Protein AF-A0A2N3E2K9-F1 (afdb_monomer_lite)

Sequence (126 aa):
GLDPMDML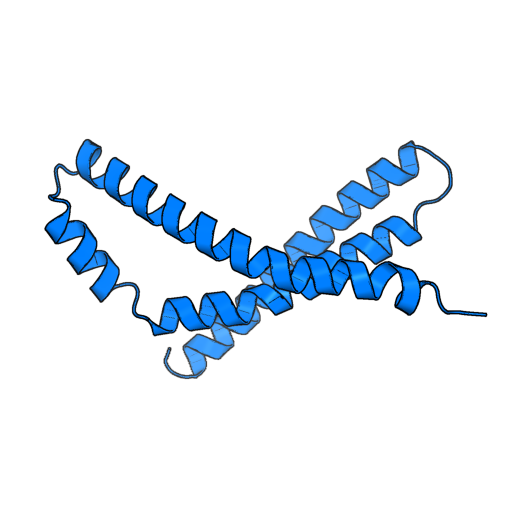VLPRVLALVVTLPLLTFIADIMGLIGGAFVVQVMLNMSPGVYIARVQEAAGLWTFGVGLVKAPFMAAMIGLVGCRAGLAVTGSAESVGAMTTRSVVRSIFLVIILDALFAIFFTSMGI

Foldseek 3Di:
DDDCCVVPLVVQLVVLLVVQLVVVVVVVVVVLVVVLVCCCVPVVDDSVVSVVVCCVVDPPVNVVLVSVLRSVLSNLLSVLQVVLVVPADPDPVSNVVSNVVSVVVSVVVSVVSVVVSVVVVVVVVD

Structure (mmCIF, N/CA/C/O backbone):
data_AF-A0A2N3E2K9-F1
#
_entry.id   AF-A0A2N3E2K9-F1
#
loop_
_atom_site.group_PDB
_atom_site.id
_atom_site.type_symbol
_atom_site.label_atom_id
_atom_site.label_alt_id
_atom_site.label_comp_id
_atom_site.label_asym_id
_atom_site.label_entity_id
_atom_site.label_seq_id
_atom_site.pdbx_PDB_ins_code
_atom_site.Cartn_x
_atom_site.Cartn_y
_atom_site.Cartn_z
_atom_site.occupancy
_atom_site.B_iso_or_equiv
_atom_site.auth_seq_id
_atom_site.auth_comp_id
_atom_site.auth_asym_id
_atom_site.auth_atom_id
_atom_site.pdbx_PDB_model_num
ATOM 1 N N . GLY A 1 1 ? -33.182 4.683 13.671 1.00 56.97 1 GLY A N 1
ATOM 2 C CA . GLY A 1 1 ? -31.835 5.125 14.073 1.00 56.97 1 GLY A CA 1
ATOM 3 C C . GLY A 1 1 ? -30.907 4.786 12.937 1.00 56.97 1 GLY A C 1
ATOM 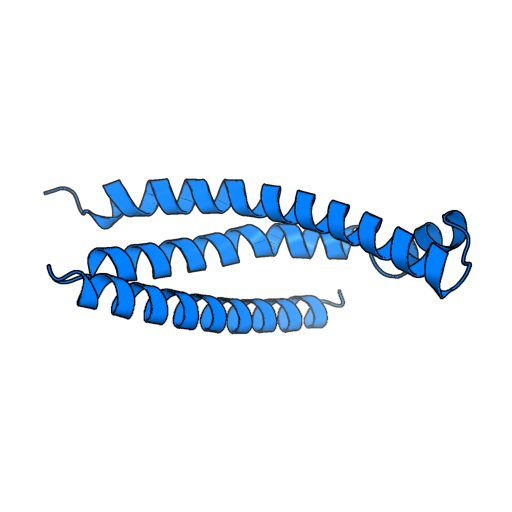4 O O . GLY A 1 1 ? -31.058 3.704 12.393 1.00 56.97 1 GLY A O 1
ATOM 5 N N . LEU A 1 2 ? -30.064 5.720 12.510 1.00 58.41 2 LEU A N 1
ATOM 6 C CA . LEU A 1 2 ? -29.121 5.484 11.415 1.00 58.41 2 LEU A CA 1
ATOM 7 C C . LEU A 1 2 ? -27.981 4.595 11.914 1.00 58.41 2 LEU A C 1
ATOM 9 O O . LEU A 1 2 ? -27.446 4.849 12.994 1.00 58.41 2 LEU A O 1
ATOM 13 N N . ASP A 1 3 ? -27.637 3.564 11.145 1.00 75.19 3 ASP A N 1
ATOM 14 C CA . ASP A 1 3 ? -26.563 2.647 11.505 1.00 75.19 3 ASP A CA 1
ATOM 15 C C . ASP A 1 3 ? -25.206 3.377 11.447 1.00 75.19 3 ASP A C 1
ATOM 17 O O . ASP A 1 3 ? -24.850 3.945 10.407 1.00 75.19 3 ASP A O 1
ATOM 21 N N . PRO A 1 4 ? -24.403 3.366 12.531 1.00 68.69 4 PRO A N 1
ATOM 22 C CA . PRO A 1 4 ? -23.082 4.000 12.556 1.00 68.69 4 PRO A CA 1
ATOM 23 C C . PRO A 1 4 ? -22.135 3.453 11.478 1.00 68.69 4 PRO A C 1
ATOM 25 O O . PRO A 1 4 ? -21.188 4.130 11.080 1.00 68.69 4 PRO A O 1
ATOM 28 N N . MET A 1 5 ? -22.389 2.229 11.001 1.00 73.38 5 MET A N 1
ATOM 29 C CA . MET A 1 5 ? -21.627 1.595 9.929 1.00 73.38 5 MET A CA 1
ATOM 30 C C . MET A 1 5 ? -21.727 2.393 8.620 1.00 73.38 5 MET A C 1
ATOM 32 O O . MET A 1 5 ? -20.704 2.726 8.020 1.00 73.38 5 MET A O 1
ATOM 36 N N . ASP A 1 6 ? -22.932 2.796 8.224 1.00 68.25 6 ASP A N 1
ATOM 37 C CA . ASP A 1 6 ? -23.146 3.463 6.937 1.00 68.25 6 ASP A CA 1
ATOM 38 C C . ASP A 1 6 ? -22.760 4.945 6.978 1.00 68.25 6 ASP A C 1
ATOM 40 O O . ASP A 1 6 ? -22.266 5.486 5.990 1.00 68.25 6 ASP A O 1
ATOM 44 N N . MET A 1 7 ? -22.919 5.611 8.127 1.00 76.00 7 MET A N 1
ATOM 45 C CA . MET A 1 7 ? -22.59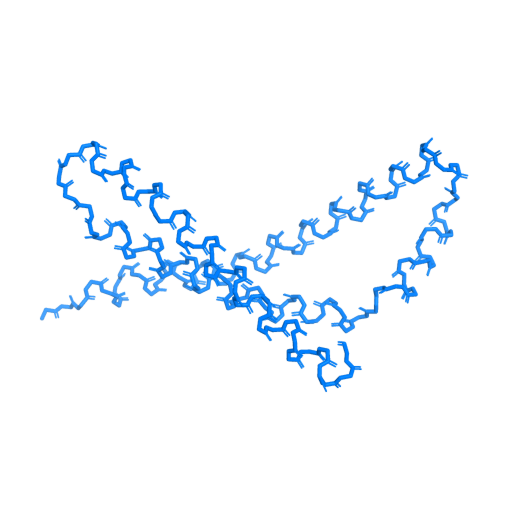6 7.039 8.245 1.00 76.00 7 MET A CA 1
ATOM 46 C C . MET A 1 7 ? -21.130 7.341 8.566 1.00 76.00 7 MET A C 1
ATOM 48 O O . MET A 1 7 ? -20.634 8.387 8.151 1.00 76.00 7 MET A O 1
ATOM 52 N N . LEU A 1 8 ? -20.426 6.477 9.307 1.00 78.62 8 LEU A N 1
ATOM 53 C CA . LEU A 1 8 ? -19.029 6.730 9.692 1.00 78.62 8 LEU A CA 1
ATOM 54 C C . LEU A 1 8 ? -18.027 5.877 8.916 1.00 78.62 8 LEU A C 1
ATOM 56 O O . LEU A 1 8 ? -16.963 6.381 8.554 1.00 78.62 8 LEU A O 1
ATOM 60 N N . VAL A 1 9 ? -18.321 4.593 8.694 1.00 84.00 9 VAL A N 1
ATOM 61 C CA . VAL A 1 9 ? -17.339 3.649 8.136 1.00 84.00 9 VAL A CA 1
ATOM 62 C C . VAL A 1 9 ? -17.300 3.749 6.620 1.00 84.00 9 VAL A C 1
ATOM 64 O O . VAL A 1 9 ? -16.218 3.905 6.056 1.00 84.00 9 VAL A O 1
ATOM 67 N N . LEU A 1 10 ? -18.462 3.747 5.968 1.00 84.44 10 LEU A N 1
ATOM 68 C CA . LEU A 1 10 ? -18.568 3.814 4.511 1.00 84.44 10 LEU A CA 1
ATOM 69 C C . LEU A 1 10 ? -17.801 5.000 3.883 1.00 84.44 10 LEU A C 1
ATOM 71 O O . LEU A 1 10 ? -16.959 4.746 3.019 1.00 84.44 10 LEU A O 1
ATOM 75 N N . PRO A 1 11 ? -17.971 6.269 4.320 1.00 86.69 11 PRO A N 1
ATOM 76 C CA . PRO A 1 11 ? -17.231 7.384 3.722 1.00 86.69 11 PRO A CA 1
ATOM 77 C C . PRO A 1 11 ? -15.717 7.297 3.960 1.00 86.69 11 PRO A C 1
ATOM 79 O O . PRO A 1 11 ? -14.935 7.663 3.083 1.00 86.69 11 PRO A O 1
ATOM 82 N N . ARG A 1 12 ? -15.280 6.776 5.115 1.00 87.56 12 ARG A N 1
ATOM 83 C CA . ARG A 1 12 ? -13.850 6.603 5.427 1.00 87.56 12 ARG A CA 1
ATOM 84 C C . ARG A 1 12 ? -13.212 5.520 4.569 1.00 87.56 12 ARG A C 1
ATOM 86 O O . ARG A 1 12 ? -12.113 5.718 4.061 1.00 87.56 12 ARG A O 1
ATOM 93 N N . VAL A 1 13 ? -13.902 4.397 4.391 1.00 89.75 13 VAL A N 1
ATOM 94 C CA . VAL A 1 13 ? -13.432 3.298 3.544 1.00 89.75 13 VAL A CA 1
ATOM 95 C C . VAL A 1 13 ? -13.360 3.750 2.090 1.00 89.75 13 VAL A C 1
ATOM 97 O O . VAL A 1 13 ? -12.339 3.525 1.452 1.00 89.75 13 VAL A O 1
ATOM 100 N N . LEU A 1 14 ? -14.377 4.452 1.583 1.00 88.44 14 LEU A N 1
ATOM 101 C CA . LEU A 1 14 ? -14.366 4.988 0.218 1.00 88.44 14 LEU A CA 1
ATOM 102 C C . LEU A 1 14 ? -13.206 5.966 -0.012 1.00 88.44 14 LEU A C 1
ATOM 104 O O . LEU A 1 14 ? -12.509 5.859 -1.019 1.00 88.44 14 LEU A O 1
ATOM 108 N N . ALA A 1 15 ? -12.943 6.869 0.939 1.00 91.06 15 ALA A N 1
ATOM 109 C CA . ALA A 1 15 ? -11.785 7.757 0.864 1.00 91.06 15 ALA A CA 1
ATOM 110 C C . ALA A 1 15 ? -10.465 6.968 0.806 1.00 91.06 15 ALA A C 1
ATOM 112 O O . ALA A 1 15 ? -9.572 7.294 0.022 1.00 91.06 15 ALA A O 1
ATOM 113 N N . LEU A 1 16 ? -10.347 5.900 1.598 1.00 91.12 16 LEU A N 1
ATOM 114 C CA . LEU A 1 16 ? -9.158 5.047 1.641 1.00 91.12 16 LEU A CA 1
ATOM 115 C C . LEU A 1 16 ? -8.988 4.237 0.341 1.00 91.12 16 LEU A C 1
ATOM 117 O O . LEU A 1 16 ? -7.879 4.121 -0.171 1.00 91.12 16 LEU A O 1
ATOM 121 N N . VAL A 1 17 ? -10.089 3.762 -0.247 1.00 91.19 17 VAL A N 1
ATOM 122 C CA . VAL A 1 17 ? -10.127 3.048 -1.536 1.00 91.19 17 VAL A CA 1
ATOM 123 C C . VAL A 1 17 ? -9.654 3.915 -2.700 1.00 91.19 17 VAL A C 1
ATOM 125 O O . VAL A 1 17 ? -9.020 3.392 -3.610 1.00 91.19 17 VAL A O 1
ATOM 128 N N . VAL A 1 18 ? -9.916 5.223 -2.673 1.00 90.94 18 VAL A N 1
ATOM 129 C CA . VAL A 1 18 ? -9.443 6.155 -3.712 1.00 90.94 18 VAL A CA 1
ATOM 130 C C . VAL A 1 18 ? -8.001 6.601 -3.459 1.00 90.94 18 VAL A C 1
ATOM 132 O O . VAL A 1 18 ? -7.212 6.715 -4.395 1.00 90.94 18 VAL A O 1
ATOM 135 N N . THR A 1 19 ? -7.635 6.852 -2.201 1.00 91.06 19 THR A N 1
ATOM 136 C CA . THR A 1 19 ? -6.308 7.385 -1.856 1.00 91.06 19 THR A CA 1
ATOM 137 C C . THR A 1 19 ? -5.201 6.337 -1.907 1.00 91.06 19 THR A C 1
ATOM 139 O O . THR A 1 19 ? -4.080 6.679 -2.283 1.00 91.06 19 THR A O 1
ATOM 142 N N . LEU A 1 20 ? -5.480 5.069 -1.584 1.00 90.75 20 LEU A N 1
ATOM 143 C CA . LEU A 1 20 ? -4.443 4.035 -1.614 1.00 90.75 20 LEU A CA 1
ATOM 144 C C . LEU A 1 20 ? -3.873 3.759 -3.011 1.00 90.75 20 LEU A C 1
ATOM 146 O O . LEU A 1 20 ? -2.654 3.749 -3.118 1.00 90.75 20 LEU A O 1
ATOM 150 N N . PRO A 1 21 ? -4.670 3.615 -4.085 1.00 87.75 21 PRO A N 1
ATOM 151 C CA . PRO A 1 21 ? -4.136 3.473 -5.441 1.00 87.75 21 PRO A CA 1
ATOM 152 C C . PRO A 1 21 ? -3.217 4.631 -5.856 1.00 87.75 21 PRO A C 1
ATOM 154 O O . PRO A 1 21 ? -2.177 4.407 -6.471 1.00 87.75 21 PRO A O 1
ATOM 157 N N . LEU A 1 22 ? -3.562 5.868 -5.475 1.00 89.62 22 LEU A N 1
ATOM 158 C CA . LEU A 1 22 ? -2.724 7.047 -5.720 1.00 89.62 22 LEU A CA 1
ATOM 159 C C . LEU A 1 22 ? -1.396 6.969 -4.953 1.00 89.62 22 LEU A C 1
ATOM 161 O O . LEU A 1 22 ? -0.341 7.259 -5.515 1.00 89.62 22 LEU A O 1
ATOM 165 N N . LEU A 1 23 ? -1.435 6.554 -3.684 1.00 90.31 23 LEU A N 1
ATOM 166 C CA . LEU A 1 23 ? -0.232 6.349 -2.874 1.00 90.31 23 LEU A CA 1
ATOM 167 C C . LEU A 1 23 ? 0.643 5.218 -3.422 1.00 90.31 23 LEU A C 1
ATOM 169 O O . LEU A 1 23 ? 1.860 5.378 -3.468 1.00 90.31 23 LEU A O 1
ATOM 173 N N . THR A 1 24 ? 0.043 4.112 -3.868 1.00 88.69 24 THR A N 1
ATOM 174 C CA . THR A 1 24 ? 0.756 2.996 -4.504 1.00 88.69 24 THR A CA 1
ATOM 175 C C . THR A 1 24 ? 1.474 3.463 -5.764 1.00 88.69 24 THR A C 1
ATOM 177 O O . THR A 1 24 ? 2.664 3.213 -5.903 1.00 88.69 24 THR A O 1
ATOM 180 N N . PHE A 1 25 ? 0.809 4.238 -6.623 1.00 88.81 25 PHE A N 1
ATOM 181 C CA . PHE A 1 25 ? 1.437 4.783 -7.828 1.00 88.81 25 PHE A CA 1
ATOM 182 C C . PHE A 1 25 ? 2.669 5.649 -7.521 1.00 88.81 25 PHE A C 1
ATOM 184 O O . PHE A 1 25 ? 3.710 5.519 -8.164 1.00 88.81 25 PHE A O 1
ATOM 191 N N . ILE A 1 26 ? 2.574 6.517 -6.509 1.00 91.56 26 ILE A N 1
ATOM 192 C CA . ILE A 1 26 ? 3.708 7.342 -6.073 1.00 91.56 26 ILE A CA 1
ATOM 193 C C . ILE A 1 26 ? 4.823 6.459 -5.493 1.00 91.56 26 ILE A C 1
ATOM 195 O O . ILE A 1 26 ? 5.996 6.685 -5.792 1.00 91.56 26 ILE A O 1
ATOM 199 N N . ALA A 1 27 ? 4.474 5.450 -4.691 1.00 90.75 27 ALA A N 1
ATOM 200 C CA . ALA A 1 27 ? 5.435 4.514 -4.116 1.00 90.75 27 ALA A CA 1
ATOM 201 C C . ALA A 1 27 ? 6.187 3.725 -5.199 1.00 90.75 27 ALA A C 1
ATOM 203 O O . ALA A 1 27 ? 7.405 3.584 -5.097 1.00 90.75 27 ALA A O 1
ATOM 204 N N . ASP A 1 28 ? 5.500 3.296 -6.259 1.00 88.69 28 ASP A N 1
ATOM 205 C CA . ASP A 1 28 ? 6.104 2.588 -7.390 1.00 88.69 28 ASP A CA 1
ATOM 206 C C . ASP A 1 28 ? 7.100 3.481 -8.141 1.00 88.69 28 ASP A C 1
ATOM 208 O O . ASP A 1 28 ? 8.232 3.067 -8.400 1.00 88.69 28 ASP A O 1
ATOM 212 N N . ILE A 1 29 ? 6.736 4.739 -8.426 1.00 90.69 29 ILE A N 1
ATOM 213 C CA . ILE A 1 29 ? 7.647 5.708 -9.063 1.00 90.69 29 ILE A CA 1
ATOM 214 C C . ILE A 1 29 ? 8.890 5.928 -8.198 1.00 90.69 29 ILE A C 1
ATOM 216 O O . ILE A 1 29 ? 10.017 5.869 -8.695 1.00 90.69 29 ILE A O 1
ATOM 220 N N . MET A 1 30 ? 8.700 6.163 -6.898 1.00 94.38 30 MET A N 1
ATOM 221 C CA . MET A 1 30 ? 9.815 6.369 -5.973 1.00 94.38 30 MET A CA 1
ATOM 222 C C . MET A 1 30 ? 10.688 5.114 -5.849 1.00 94.38 30 MET A C 1
ATOM 224 O O . MET A 1 30 ? 11.912 5.230 -5.768 1.00 94.38 30 MET A O 1
ATOM 228 N N . GLY A 1 31 ? 10.085 3.924 -5.900 1.00 91.25 31 GLY A N 1
ATOM 229 C CA . GLY A 1 31 ? 10.784 2.642 -5.930 1.00 91.25 31 GLY A CA 1
ATOM 230 C C . GLY A 1 31 ? 11.643 2.467 -7.183 1.00 91.25 31 GLY A C 1
ATOM 231 O O . GLY A 1 31 ? 12.803 2.071 -7.073 1.00 91.25 31 GLY A O 1
ATOM 232 N N . LEU A 1 32 ? 11.124 2.831 -8.360 1.00 90.06 32 LEU A N 1
ATOM 233 C CA . LEU A 1 32 ? 11.877 2.800 -9.620 1.00 90.06 32 LEU A CA 1
ATOM 234 C C . LEU A 1 32 ? 13.054 3.783 -9.611 1.00 90.06 32 LEU A C 1
ATOM 236 O O . LEU A 1 32 ? 14.160 3.427 -10.013 1.00 90.06 32 LEU A O 1
ATOM 240 N N . ILE A 1 33 ? 12.853 5.002 -9.106 1.00 91.06 33 ILE A N 1
ATOM 241 C CA . ILE A 1 33 ? 13.929 6.000 -8.989 1.00 91.06 33 ILE A CA 1
ATOM 242 C C . ILE A 1 33 ? 15.004 5.522 -8.003 1.00 91.06 33 ILE A C 1
ATOM 244 O O . ILE A 1 33 ? 16.197 5.589 -8.306 1.00 91.06 33 ILE A O 1
ATOM 248 N N . GLY A 1 34 ? 14.596 5.003 -6.841 1.00 91.50 34 GLY A N 1
ATOM 249 C CA . GLY A 1 34 ? 15.515 4.446 -5.847 1.00 91.50 34 GLY A CA 1
ATOM 250 C C . GLY A 1 34 ? 16.300 3.248 -6.390 1.00 91.50 34 GLY A C 1
ATOM 251 O O . GLY A 1 34 ? 17.516 3.174 -6.213 1.00 91.50 34 GLY A O 1
ATOM 252 N N . GLY A 1 35 ? 15.628 2.352 -7.117 1.00 89.25 35 GLY A N 1
ATOM 253 C CA . GLY A 1 35 ? 16.253 1.216 -7.792 1.00 89.25 35 GLY A CA 1
ATOM 254 C C . GLY A 1 35 ? 17.271 1.650 -8.847 1.00 89.25 35 GLY A C 1
ATOM 255 O O . GLY A 1 35 ? 18.391 1.138 -8.857 1.00 89.25 35 GLY A O 1
ATOM 256 N N . ALA A 1 36 ? 16.927 2.640 -9.676 1.00 88.25 36 ALA A N 1
ATOM 257 C CA . ALA A 1 36 ? 17.839 3.212 -10.665 1.00 88.25 36 ALA A CA 1
ATOM 258 C C . ALA A 1 36 ? 19.093 3.807 -10.004 1.00 88.25 36 ALA A C 1
ATOM 260 O O . ALA A 1 36 ? 20.210 3.556 -10.459 1.00 88.25 36 ALA A O 1
ATOM 261 N N . PHE A 1 37 ? 18.923 4.542 -8.900 1.00 90.25 37 PHE A N 1
ATOM 262 C CA . PHE A 1 37 ? 20.034 5.138 -8.159 1.00 90.25 37 PHE A CA 1
ATOM 263 C C . PHE A 1 37 ? 20.986 4.077 -7.591 1.00 90.25 37 PHE A C 1
ATOM 265 O O . PHE A 1 37 ? 22.199 4.161 -7.793 1.00 90.25 37 PHE A O 1
ATOM 272 N N . VAL A 1 38 ? 20.449 3.043 -6.934 1.00 90.88 38 VAL A N 1
ATOM 273 C CA . VAL A 1 38 ? 21.256 1.954 -6.356 1.00 90.88 38 VAL A CA 1
ATOM 274 C C . VAL A 1 38 ? 22.014 1.190 -7.441 1.00 90.88 38 VAL A C 1
ATOM 276 O O . VAL A 1 38 ? 23.210 0.941 -7.294 1.00 90.88 38 VAL A O 1
ATOM 279 N N . VAL A 1 39 ? 21.353 0.851 -8.549 1.00 89.06 39 VAL A N 1
ATOM 280 C CA . VAL A 1 39 ? 21.971 0.119 -9.665 1.00 89.06 39 VAL A CA 1
ATOM 281 C C . VAL A 1 39 ? 23.078 0.940 -10.331 1.00 89.06 39 VAL A C 1
ATOM 283 O O . VAL A 1 39 ? 24.132 0.395 -10.665 1.00 89.06 39 VAL A O 1
ATOM 286 N N . GLN A 1 40 ? 22.892 2.253 -10.468 1.00 87.38 40 GLN A N 1
ATOM 287 C CA . GLN A 1 40 ? 23.919 3.128 -11.026 1.00 87.38 40 GLN A CA 1
ATOM 288 C C . GLN A 1 40 ? 25.151 3.217 -10.114 1.00 87.38 40 GLN A C 1
ATOM 290 O O . GLN A 1 40 ? 26.275 3.126 -10.601 1.00 87.38 40 GLN A O 1
ATOM 295 N N . VAL A 1 41 ? 24.955 3.362 -8.799 1.00 89.88 41 VAL A N 1
ATOM 296 C CA . VAL A 1 41 ? 26.056 3.521 -7.831 1.00 89.88 41 VAL A CA 1
ATOM 297 C C . VAL A 1 41 ? 26.787 2.204 -7.566 1.00 89.88 41 VAL A C 1
ATOM 299 O O . VAL A 1 41 ? 28.012 2.190 -7.485 1.00 89.88 41 VAL A O 1
ATOM 302 N N . MET A 1 42 ? 26.057 1.095 -7.420 1.00 90.12 42 MET A N 1
ATOM 303 C CA . MET A 1 42 ? 26.646 -0.185 -7.012 1.00 90.12 42 MET A CA 1
ATOM 304 C C . MET A 1 42 ? 27.076 -1.061 -8.192 1.00 90.12 42 MET A C 1
ATOM 306 O O . MET A 1 42 ? 28.083 -1.757 -8.085 1.00 90.12 42 MET A O 1
ATOM 310 N N . LEU A 1 43 ? 26.338 -1.047 -9.309 1.00 85.06 43 LEU A N 1
ATOM 311 C CA . LEU A 1 43 ? 26.606 -1.914 -10.465 1.00 85.06 43 LEU A CA 1
ATOM 312 C C . LEU A 1 43 ? 27.215 -1.170 -11.666 1.00 85.06 43 LEU A C 1
ATOM 314 O O . LEU A 1 43 ? 27.540 -1.818 -12.658 1.00 85.06 43 LEU A O 1
ATOM 318 N N . ASN A 1 44 ? 27.386 0.160 -11.600 1.00 83.56 44 ASN A N 1
ATOM 319 C CA . ASN A 1 44 ? 27.872 0.997 -12.713 1.00 83.56 44 ASN A CA 1
ATOM 320 C C . ASN A 1 44 ? 27.103 0.771 -14.032 1.00 83.56 44 ASN A C 1
ATOM 322 O O . ASN A 1 44 ? 27.639 0.927 -15.130 1.00 83.56 44 ASN A O 1
ATOM 326 N N . MET A 1 45 ? 25.835 0.373 -13.933 1.00 84.56 45 MET A N 1
ATOM 327 C CA . MET A 1 45 ? 24.989 0.102 -15.089 1.00 84.56 45 MET A CA 1
ATOM 328 C C . MET A 1 45 ? 24.390 1.411 -15.610 1.00 84.56 45 MET A C 1
ATOM 330 O O . MET A 1 45 ? 23.975 2.272 -14.832 1.00 84.56 45 MET A O 1
ATOM 334 N N . SER A 1 46 ? 24.332 1.569 -16.936 1.00 85.62 46 SER A N 1
ATOM 335 C CA . SER A 1 46 ? 23.753 2.770 -17.537 1.00 85.62 46 SER A CA 1
ATOM 336 C C . SER A 1 46 ? 22.225 2.812 -17.348 1.00 85.62 46 SER A C 1
ATOM 338 O O . SER A 1 46 ? 21.567 1.766 -17.424 1.00 85.62 46 SER A O 1
ATOM 340 N N . PRO A 1 47 ? 21.622 4.006 -17.174 1.00 77.62 47 PRO A N 1
ATOM 341 C CA . PRO A 1 47 ? 20.170 4.150 -17.017 1.00 77.62 47 PRO A CA 1
ATOM 342 C C . PRO A 1 47 ? 19.356 3.538 -18.166 1.00 77.62 47 PRO A C 1
ATOM 344 O O . PRO A 1 47 ? 18.262 3.026 -17.949 1.00 77.62 47 PRO A O 1
ATOM 347 N N . GLY A 1 48 ? 19.904 3.534 -19.388 1.00 83.12 48 GLY A N 1
ATOM 348 C CA . GLY A 1 48 ? 19.257 2.918 -20.549 1.00 83.12 48 GLY A CA 1
ATOM 349 C C . GLY A 1 48 ? 19.112 1.398 -20.425 1.00 83.12 48 GLY A C 1
ATOM 350 O O . GLY A 1 48 ? 18.069 0.853 -20.776 1.00 83.12 48 GLY A O 1
ATOM 351 N N . VAL A 1 49 ? 20.119 0.712 -19.869 1.00 84.88 49 VAL A N 1
ATOM 352 C CA . VAL A 1 49 ? 20.048 -0.739 -19.624 1.00 84.88 49 VAL A CA 1
ATOM 353 C C . VAL A 1 49 ? 19.073 -1.043 -18.488 1.00 84.88 49 VAL A C 1
ATOM 355 O O . VAL A 1 49 ? 18.303 -1.994 -18.594 1.00 84.88 49 VAL A O 1
ATOM 358 N N . TYR A 1 50 ? 19.044 -0.215 -17.440 1.00 86.12 50 TYR A N 1
ATOM 359 C CA . TYR A 1 50 ? 18.078 -0.358 -16.348 1.00 86.12 50 TYR A CA 1
ATOM 360 C C . TYR A 1 50 ? 16.630 -0.292 -16.855 1.00 86.12 50 TYR A C 1
ATOM 362 O O . TYR A 1 50 ? 15.844 -1.194 -16.574 1.00 86.12 50 TYR A O 1
ATOM 370 N N . ILE A 1 51 ? 16.293 0.718 -17.664 1.00 84.62 51 ILE A N 1
ATOM 371 C CA . ILE A 1 51 ? 14.937 0.878 -18.216 1.00 84.62 51 ILE A CA 1
ATOM 372 C C . ILE A 1 51 ? 14.553 -0.318 -19.094 1.00 84.62 51 ILE A C 1
ATOM 374 O O . ILE A 1 51 ? 13.448 -0.837 -18.951 1.00 84.62 51 ILE A O 1
ATOM 378 N N . ALA A 1 52 ? 15.464 -0.797 -19.948 1.00 85.75 52 ALA A N 1
ATOM 379 C CA . ALA A 1 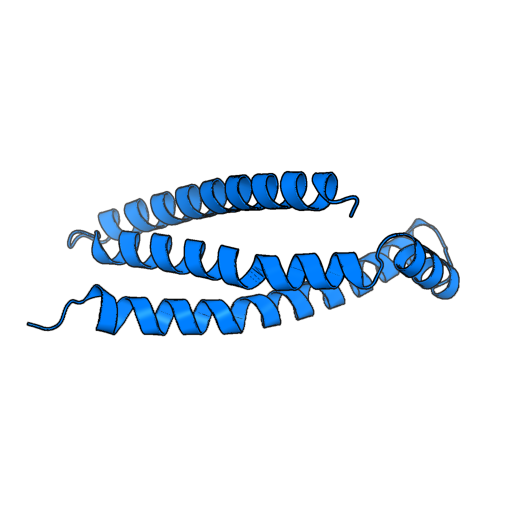52 ? 15.205 -1.967 -20.787 1.00 85.75 52 ALA A CA 1
ATOM 380 C C . ALA A 1 52 ? 14.902 -3.222 -19.947 1.00 85.75 52 ALA A C 1
ATOM 382 O O . ALA A 1 52 ? 13.957 -3.946 -20.244 1.00 85.75 52 ALA A O 1
ATOM 383 N N . ARG A 1 53 ? 15.650 -3.450 -18.857 1.00 84.69 53 ARG A N 1
ATOM 384 C CA . ARG A 1 53 ? 15.418 -4.585 -17.945 1.00 84.69 53 ARG A CA 1
ATOM 385 C C . ARG A 1 53 ? 14.129 -4.457 -17.148 1.00 84.69 53 ARG A C 1
ATOM 387 O O . ARG A 1 53 ? 13.442 -5.454 -16.955 1.00 84.69 53 ARG A O 1
ATOM 394 N N . VAL A 1 54 ? 13.786 -3.249 -16.710 1.00 84.06 54 VAL A N 1
ATOM 395 C CA . VAL A 1 54 ? 12.510 -2.995 -16.032 1.00 84.06 54 VAL A CA 1
ATOM 396 C C . VAL A 1 54 ? 11.339 -3.241 -16.980 1.00 84.06 54 VAL A C 1
ATOM 398 O O . VAL A 1 54 ? 10.385 -3.887 -16.573 1.00 84.06 54 VAL A O 1
ATOM 401 N N . GLN A 1 55 ? 11.409 -2.802 -18.238 1.00 82.12 55 GLN A N 1
ATOM 402 C CA . GLN A 1 55 ? 10.351 -3.058 -19.226 1.00 82.12 55 GLN A CA 1
ATOM 403 C C . GLN A 1 55 ? 10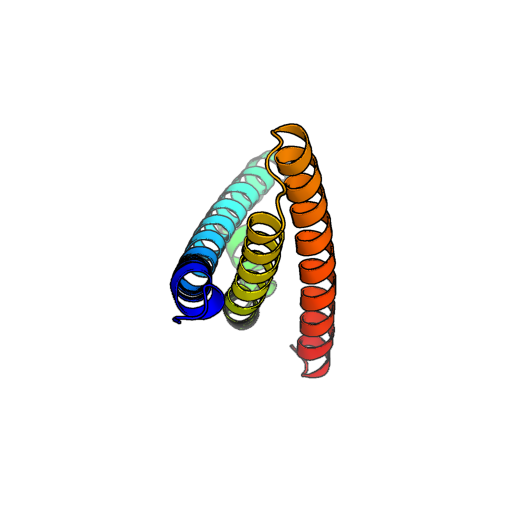.200 -4.545 -19.573 1.00 82.12 55 GLN A C 1
ATOM 405 O O . GLN A 1 55 ? 9.089 -5.007 -19.816 1.00 82.12 55 GLN A O 1
ATOM 410 N N . GLU A 1 56 ? 11.306 -5.291 -19.588 1.00 81.06 56 GLU A N 1
ATOM 411 C CA . GLU A 1 56 ? 11.317 -6.734 -19.845 1.00 81.06 56 GLU A CA 1
ATOM 412 C C . GLU A 1 56 ? 10.759 -7.536 -18.651 1.00 81.06 56 GLU A C 1
ATOM 414 O O . GLU A 1 56 ? 10.065 -8.531 -18.845 1.00 81.06 56 GLU A O 1
ATOM 419 N N . ALA A 1 57 ? 11.012 -7.084 -17.415 1.00 76.19 57 ALA A N 1
ATOM 420 C CA . ALA A 1 57 ? 10.558 -7.745 -16.188 1.00 76.19 57 ALA A CA 1
ATOM 421 C C . ALA A 1 57 ? 9.156 -7.313 -15.717 1.00 76.19 57 ALA A C 1
ATOM 423 O O . ALA A 1 57 ? 8.429 -8.107 -15.122 1.00 76.19 57 ALA A O 1
ATOM 424 N N . ALA A 1 58 ? 8.778 -6.057 -15.950 1.00 68.88 58 ALA A N 1
ATOM 425 C CA . ALA A 1 58 ? 7.532 -5.454 -15.492 1.00 68.88 58 ALA A CA 1
ATOM 426 C C . ALA A 1 58 ? 6.764 -4.892 -16.694 1.00 68.88 58 ALA A C 1
ATOM 428 O O . ALA A 1 58 ? 6.889 -3.725 -17.069 1.00 68.88 58 ALA A O 1
ATOM 429 N N . GLY A 1 59 ? 5.951 -5.751 -17.308 1.00 69.25 59 GLY A N 1
ATOM 430 C CA . GLY A 1 59 ? 5.018 -5.335 -18.348 1.00 69.25 59 GLY A CA 1
ATOM 431 C C . GLY A 1 59 ? 3.871 -4.482 -17.791 1.00 69.25 59 GLY A C 1
ATOM 432 O O . GLY A 1 59 ? 3.585 -4.480 -16.592 1.00 69.25 59 GLY A O 1
ATOM 433 N N . LEU A 1 60 ? 3.137 -3.810 -18.687 1.00 67.94 60 LEU A N 1
ATOM 434 C CA . LEU A 1 60 ? 1.926 -3.038 -18.350 1.00 67.94 60 LEU A CA 1
ATOM 435 C C . LEU A 1 60 ? 0.885 -3.864 -17.575 1.00 67.94 60 LEU A C 1
ATOM 437 O O . LEU A 1 60 ? 0.100 -3.317 -16.802 1.00 67.94 60 LEU A O 1
ATOM 441 N N . TRP A 1 61 ? 0.892 -5.185 -17.763 1.00 70.50 61 TRP A N 1
ATOM 442 C CA . TRP A 1 61 ? -0.007 -6.088 -17.063 1.00 70.50 61 TRP A CA 1
ATOM 443 C C . TRP A 1 61 ? 0.282 -6.181 -15.560 1.00 70.50 61 TRP A C 1
ATOM 445 O O . TRP A 1 61 ? -0.643 -6.089 -14.757 1.00 70.50 61 TRP A O 1
ATOM 455 N N . THR A 1 62 ? 1.553 -6.276 -15.162 1.00 75.88 62 THR A N 1
ATOM 456 C CA . THR A 1 62 ? 1.961 -6.331 -13.749 1.00 75.88 62 THR A CA 1
ATOM 457 C C . THR A 1 62 ? 1.504 -5.078 -12.999 1.00 75.88 62 THR A C 1
ATOM 459 O O . THR A 1 62 ? 1.018 -5.161 -11.870 1.00 75.88 62 THR A O 1
ATOM 462 N N . PHE A 1 63 ? 1.573 -3.921 -13.666 1.00 76.94 63 PHE A N 1
ATOM 463 C CA . PHE A 1 63 ? 1.062 -2.657 -13.140 1.00 76.94 63 PHE A CA 1
ATOM 464 C C . PHE A 1 63 ? -0.470 -2.659 -13.000 1.00 76.94 63 PHE A C 1
ATOM 466 O O . PHE A 1 63 ? -0.998 -2.301 -11.946 1.00 76.94 63 PHE A O 1
ATOM 473 N N . GLY A 1 64 ? -1.195 -3.117 -14.027 1.00 77.19 64 GLY A N 1
ATOM 474 C CA . GLY A 1 64 ? -2.658 -3.227 -13.986 1.00 77.19 64 GLY A CA 1
ATOM 475 C C . GLY A 1 64 ? -3.154 -4.155 -12.874 1.00 77.19 64 GLY A C 1
ATOM 476 O O . GLY A 1 64 ? -4.101 -3.820 -12.162 1.00 77.19 64 GLY A O 1
ATOM 477 N N . VAL A 1 65 ? -2.469 -5.280 -12.661 1.00 81.00 65 VAL A N 1
ATOM 478 C CA . VAL A 1 65 ? -2.751 -6.213 -11.563 1.00 81.00 65 VAL A CA 1
ATOM 479 C C . VAL A 1 65 ? -2.557 -5.542 -10.201 1.00 81.00 65 VAL A C 1
ATOM 481 O O . VAL A 1 65 ? -3.436 -5.644 -9.344 1.00 81.00 65 VAL A O 1
ATOM 484 N N . GLY A 1 66 ? -1.454 -4.815 -10.002 1.00 77.56 66 GLY A N 1
ATOM 485 C CA . GLY A 1 66 ? -1.206 -4.067 -8.764 1.00 77.56 66 GLY A CA 1
ATOM 486 C C . GLY A 1 66 ? -2.285 -3.017 -8.482 1.00 77.56 66 GLY A C 1
ATOM 487 O O . GLY A 1 66 ? -2.821 -2.951 -7.372 1.00 77.56 66 GLY A O 1
ATOM 488 N N . LEU A 1 67 ? -2.680 -2.262 -9.511 1.00 82.38 67 LEU A N 1
ATOM 489 C CA . LEU A 1 67 ? -3.700 -1.221 -9.394 1.00 82.38 67 LEU A CA 1
ATOM 490 C C . LEU A 1 67 ? -5.089 -1.791 -9.076 1.00 82.38 67 LEU A C 1
ATOM 492 O O . LEU A 1 67 ? -5.830 -1.191 -8.300 1.00 82.38 67 LEU A O 1
ATOM 496 N N . VAL A 1 68 ? -5.433 -2.962 -9.625 1.00 84.06 68 VAL A N 1
ATOM 497 C CA . VAL A 1 68 ? -6.694 -3.658 -9.319 1.00 84.06 68 VAL A CA 1
ATOM 498 C C . VAL A 1 68 ? -6.702 -4.204 -7.893 1.00 84.06 68 VAL A C 1
ATOM 500 O O . VAL A 1 68 ? -7.747 -4.160 -7.252 1.00 84.06 68 VAL A O 1
ATOM 503 N N . LYS A 1 69 ? -5.569 -4.679 -7.358 1.00 86.00 69 LYS A N 1
ATOM 504 C CA . LYS A 1 69 ? -5.483 -5.183 -5.973 1.00 86.00 69 LYS A CA 1
ATOM 505 C C . LYS A 1 69 ? -5.600 -4.072 -4.923 1.00 86.00 69 LYS A C 1
ATOM 507 O O . LYS A 1 69 ? -6.227 -4.281 -3.880 1.00 86.00 69 LYS A O 1
ATOM 512 N N . ALA A 1 70 ? -5.018 -2.903 -5.195 1.00 87.12 70 ALA A N 1
ATOM 513 C CA . ALA A 1 70 ? -4.966 -1.765 -4.275 1.00 87.12 70 ALA A CA 1
ATOM 514 C C . ALA A 1 70 ? -6.325 -1.390 -3.628 1.00 87.12 70 ALA A C 1
ATOM 516 O O . ALA A 1 70 ? -6.373 -1.292 -2.398 1.00 87.12 70 ALA A O 1
ATOM 517 N N . PRO A 1 71 ? -7.449 -1.243 -4.362 1.00 87.88 71 PRO A N 1
ATOM 518 C CA . PRO A 1 71 ? -8.747 -0.922 -3.764 1.00 87.88 71 PRO A CA 1
ATOM 519 C C . PRO A 1 71 ? -9.298 -2.030 -2.851 1.00 87.88 71 PRO A C 1
ATOM 521 O O . PRO A 1 71 ? -9.936 -1.723 -1.844 1.00 87.88 71 PRO A O 1
ATOM 524 N N . PHE A 1 72 ? -9.031 -3.312 -3.128 1.00 89.38 72 PHE A N 1
ATOM 525 C CA . PHE A 1 72 ? -9.469 -4.405 -2.245 1.00 89.38 72 PHE A CA 1
ATOM 526 C C . PHE A 1 72 ? -8.690 -4.415 -0.929 1.00 89.38 72 PHE A C 1
ATOM 528 O O . PHE A 1 72 ? -9.278 -4.568 0.145 1.00 89.38 72 PHE A O 1
ATOM 535 N N . MET A 1 73 ? -7.374 -4.196 -1.000 1.00 89.69 73 MET A N 1
ATOM 536 C CA . MET A 1 73 ? -6.537 -4.043 0.192 1.00 89.69 73 MET A CA 1
ATOM 537 C C . MET A 1 73 ? -6.977 -2.828 1.010 1.00 89.69 73 MET A C 1
ATOM 539 O O . MET A 1 73 ? -7.109 -2.913 2.232 1.00 89.69 73 MET A O 1
ATOM 543 N N . ALA A 1 74 ? -7.290 -1.723 0.334 1.00 90.81 74 ALA A N 1
ATOM 544 C CA . ALA A 1 74 ? -7.800 -0.515 0.958 1.00 90.81 74 ALA A CA 1
ATOM 545 C C . ALA A 1 74 ? -9.113 -0.726 1.702 1.00 90.81 74 ALA A C 1
ATOM 547 O O . ALA A 1 74 ? -9.243 -0.323 2.862 1.00 90.81 74 ALA A O 1
ATOM 548 N N . ALA A 1 75 ? -10.065 -1.405 1.064 1.00 90.62 75 ALA A N 1
ATOM 549 C CA . ALA A 1 75 ? -11.341 -1.726 1.680 1.00 90.62 75 ALA A CA 1
ATOM 550 C C . ALA A 1 75 ? -11.148 -2.543 2.965 1.00 90.62 75 ALA A C 1
ATOM 552 O O . ALA A 1 75 ? -11.701 -2.198 4.011 1.00 90.62 75 ALA A O 1
ATOM 553 N N . MET A 1 76 ? -10.299 -3.573 2.914 1.00 90.94 76 MET A N 1
ATOM 554 C CA . MET A 1 76 ? -9.969 -4.418 4.065 1.00 90.94 76 MET A CA 1
ATOM 555 C C . MET A 1 76 ? -9.319 -3.640 5.210 1.00 90.94 76 MET A C 1
ATOM 557 O O . MET A 1 76 ? -9.766 -3.750 6.354 1.00 90.94 76 MET A O 1
ATOM 561 N N . ILE A 1 77 ? -8.309 -2.817 4.919 1.00 91.38 77 ILE A N 1
ATOM 562 C CA . ILE A 1 77 ? -7.631 -1.995 5.932 1.00 91.38 77 ILE A CA 1
ATOM 563 C C . ILE A 1 77 ? -8.627 -1.032 6.589 1.00 91.38 77 ILE A C 1
ATOM 565 O O . ILE A 1 77 ? -8.672 -0.937 7.819 1.00 91.38 77 ILE A O 1
ATOM 569 N N . GLY A 1 78 ? -9.452 -0.358 5.783 1.00 90.19 78 GLY A N 1
ATOM 570 C CA . GLY A 1 78 ? -10.456 0.585 6.267 1.00 90.19 78 GLY A CA 1
ATOM 571 C C . GLY A 1 78 ? -11.514 -0.076 7.155 1.00 90.19 78 GLY A C 1
ATOM 572 O O . GLY A 1 78 ? -11.821 0.445 8.229 1.00 90.19 78 GLY A O 1
ATOM 573 N N . LEU A 1 79 ? -12.025 -1.246 6.759 1.00 90.31 79 LEU A N 1
ATOM 574 C CA . LEU A 1 79 ? -13.008 -2.018 7.528 1.00 90.31 79 LEU A CA 1
ATOM 575 C C . LEU A 1 79 ? -12.449 -2.495 8.871 1.00 90.31 79 LEU A C 1
ATOM 577 O O . LEU A 1 79 ? -13.088 -2.305 9.910 1.00 90.31 79 LEU A O 1
ATOM 581 N N . VAL A 1 80 ? -11.252 -3.088 8.873 1.00 91.44 80 VAL A N 1
ATOM 582 C CA . VAL A 1 80 ? -10.618 -3.589 10.103 1.00 91.44 80 VAL A CA 1
ATOM 583 C C . VAL A 1 80 ? -10.290 -2.432 11.048 1.00 91.44 80 VAL A C 1
ATOM 585 O O . VAL A 1 80 ? -10.600 -2.519 12.239 1.00 91.44 80 VAL A O 1
ATOM 588 N N . GLY A 1 81 ? -9.750 -1.331 10.516 1.00 88.25 81 GLY A N 1
ATOM 589 C CA . GLY A 1 81 ? -9.433 -0.125 11.282 1.00 88.25 81 GLY A CA 1
ATOM 590 C C . GLY A 1 81 ? -10.667 0.523 11.907 1.00 88.25 81 GLY A C 1
ATOM 591 O O . GLY A 1 81 ? -10.684 0.808 13.106 1.00 88.25 81 GLY A O 1
ATOM 592 N N . CYS A 1 82 ? -11.739 0.693 11.131 1.00 89.50 82 CYS A N 1
ATOM 593 C CA . CYS A 1 82 ? -12.983 1.260 11.647 1.00 89.50 82 CYS A CA 1
ATOM 594 C C . CYS A 1 82 ? -13.637 0.347 12.688 1.00 89.50 82 CYS A C 1
ATOM 596 O O . CYS A 1 82 ? -14.097 0.832 13.721 1.00 89.50 82 CYS A O 1
ATOM 598 N N . ARG A 1 83 ? -13.624 -0.976 12.475 1.00 88.62 83 ARG A N 1
ATOM 599 C CA . ARG A 1 83 ? -14.151 -1.938 13.452 1.00 88.62 83 ARG A CA 1
ATOM 600 C C . ARG A 1 83 ? -13.366 -1.909 14.762 1.00 88.62 83 ARG A C 1
ATOM 602 O O . ARG A 1 83 ? -13.972 -1.984 15.827 1.00 88.62 83 ARG A O 1
ATOM 609 N N . ALA A 1 84 ? -12.041 -1.807 14.701 1.00 87.50 84 ALA A N 1
ATOM 610 C CA . ALA A 1 84 ? -11.219 -1.705 15.900 1.00 87.50 84 ALA A CA 1
ATOM 611 C C . ALA A 1 84 ? -11.463 -0.389 16.651 1.00 87.50 84 ALA A C 1
ATOM 613 O O . ALA A 1 84 ? -11.583 -0.417 17.873 1.00 87.50 84 ALA A O 1
ATOM 614 N N . GLY A 1 85 ? -11.608 0.728 15.930 1.00 86.12 85 GLY A N 1
ATOM 615 C CA . GLY A 1 85 ? -11.918 2.036 16.515 1.00 86.12 85 GLY A CA 1
ATOM 616 C C . GLY A 1 85 ? -13.296 2.099 17.180 1.00 86.12 85 GLY A C 1
ATOM 617 O O . GLY A 1 85 ? -13.427 2.670 18.256 1.00 86.12 85 GLY A O 1
ATOM 618 N N . LEU A 1 86 ? -14.312 1.463 16.587 1.00 87.19 86 LEU A N 1
ATOM 619 C CA . LEU A 1 86 ? -15.662 1.380 17.165 1.00 87.19 86 LEU A CA 1
ATOM 620 C C . LEU A 1 86 ? -15.746 0.451 18.388 1.00 87.19 86 LEU A C 1
ATOM 622 O O . LEU A 1 86 ? -16.684 0.557 19.169 1.00 87.19 86 LEU A O 1
ATOM 626 N N . ALA A 1 87 ? -14.785 -0.461 18.552 1.00 85.31 87 ALA A N 1
ATOM 627 C CA . ALA A 1 87 ? -14.740 -1.428 19.649 1.00 85.31 87 ALA A CA 1
ATOM 628 C C . ALA A 1 87 ? -13.870 -0.973 20.839 1.00 85.31 87 ALA A C 1
ATOM 630 O O . ALA A 1 87 ? -13.628 -1.760 21.754 1.00 85.31 87 ALA A O 1
ATOM 631 N N . VAL A 1 88 ? -13.383 0.271 20.830 1.00 86.31 88 VAL A N 1
ATOM 632 C CA . VAL A 1 88 ? -12.642 0.864 21.950 1.00 86.31 88 VAL A CA 1
ATOM 633 C C . VAL A 1 88 ? -13.581 1.096 23.135 1.00 86.31 88 VAL A C 1
ATOM 635 O O . VAL A 1 88 ? -14.631 1.722 22.996 1.00 86.31 88 VAL A O 1
ATOM 638 N N . THR A 1 89 ? -13.178 0.643 24.320 1.00 78.56 89 THR A N 1
ATOM 639 C CA . THR A 1 89 ? -13.804 1.018 25.594 1.00 78.56 89 THR A CA 1
ATOM 640 C C . THR A 1 89 ? -13.051 2.202 26.209 1.00 78.56 89 THR A C 1
ATOM 642 O O . THR A 1 89 ? -11.876 2.392 25.926 1.00 78.56 89 THR A O 1
ATOM 645 N N . GLY A 1 90 ? -13.735 3.049 26.990 1.00 80.00 90 GLY A N 1
ATOM 646 C CA . GLY A 1 90 ? -13.353 4.440 27.316 1.00 80.00 90 GLY A CA 1
ATOM 647 C C . GLY A 1 90 ? -12.046 4.712 28.084 1.00 80.00 90 GLY A C 1
ATOM 648 O O . GLY A 1 90 ? -11.936 5.764 28.707 1.00 80.00 90 GLY A O 1
ATOM 649 N N . SER A 1 91 ? -11.060 3.814 28.066 1.00 85.31 91 SER A N 1
ATOM 650 C CA . SER A 1 91 ? -9.714 4.047 28.589 1.00 85.31 91 SER A CA 1
ATOM 651 C C . SER A 1 91 ? -8.700 4.271 27.460 1.00 85.31 91 SER A C 1
ATOM 653 O O . SER A 1 91 ? -8.751 3.639 26.404 1.00 85.31 91 SER A O 1
ATOM 655 N N . ALA A 1 92 ? -7.718 5.144 27.702 1.00 85.44 92 ALA A N 1
ATOM 656 C CA . ALA A 1 92 ? -6.607 5.367 26.772 1.00 85.44 92 ALA A CA 1
ATOM 657 C C . ALA A 1 92 ? -5.783 4.085 26.525 1.00 85.44 92 ALA A C 1
ATOM 659 O O . ALA A 1 92 ? -5.294 3.854 25.421 1.00 85.44 92 ALA A O 1
ATOM 660 N N . GLU A 1 93 ? -5.690 3.211 27.530 1.00 87.75 93 GLU A N 1
ATOM 661 C CA . GLU A 1 93 ? -5.034 1.906 27.418 1.00 87.75 93 GLU A CA 1
ATOM 662 C C . GLU A 1 93 ? -5.759 0.981 26.425 1.00 87.75 93 GLU A C 1
ATOM 664 O O . GLU A 1 93 ? -5.122 0.352 25.575 1.00 87.75 93 GLU A O 1
ATOM 669 N N . SER A 1 94 ? -7.100 0.972 26.437 1.00 86.75 94 SER A N 1
ATOM 670 C CA . SER A 1 94 ? -7.888 0.218 25.457 1.00 86.75 94 SER A CA 1
ATOM 671 C C . SER A 1 94 ? -7.688 0.738 24.032 1.00 86.75 94 SER A C 1
ATOM 673 O O . SER A 1 94 ? -7.729 -0.065 23.097 1.00 86.75 94 SER A O 1
ATOM 675 N N . VAL A 1 95 ? -7.476 2.045 23.837 1.00 89.94 95 VAL A N 1
ATOM 676 C CA . VAL A 1 95 ? -7.211 2.623 22.506 1.00 89.94 95 VAL A CA 1
ATOM 677 C C . VAL A 1 95 ? -5.911 2.055 21.936 1.00 89.94 95 VAL A C 1
ATOM 679 O O . VAL A 1 95 ? -5.895 1.570 20.802 1.00 89.94 95 VAL A O 1
ATOM 682 N N . GLY A 1 96 ? -4.831 2.061 22.723 1.00 89.19 96 GLY A N 1
ATOM 683 C CA . GLY A 1 96 ? -3.530 1.534 22.300 1.00 89.19 96 GLY A CA 1
ATOM 684 C C . GLY A 1 96 ? -3.575 0.032 21.999 1.00 89.19 96 GLY A C 1
ATOM 685 O O . GLY A 1 96 ? -3.101 -0.414 20.946 1.00 89.19 96 GLY A O 1
ATOM 686 N N . ALA A 1 97 ? -4.223 -0.745 22.874 1.00 90.31 97 ALA A N 1
ATOM 687 C CA . ALA A 1 97 ? -4.387 -2.186 22.693 1.00 90.31 97 ALA A CA 1
ATOM 688 C C . ALA A 1 97 ? -5.190 -2.527 21.424 1.00 90.31 97 ALA A C 1
ATOM 690 O O . ALA A 1 97 ? -4.776 -3.374 20.624 1.00 90.31 97 ALA A O 1
ATOM 691 N N . MET A 1 98 ? -6.313 -1.837 21.195 1.00 90.69 98 MET A N 1
ATOM 692 C CA . MET A 1 98 ? -7.150 -2.055 20.012 1.00 90.69 98 MET A CA 1
ATOM 693 C C . MET A 1 98 ? -6.473 -1.587 18.725 1.00 90.69 98 MET A C 1
ATOM 695 O O . MET A 1 98 ? -6.599 -2.268 17.708 1.00 90.69 98 MET A O 1
ATOM 699 N N . THR A 1 99 ? -5.693 -0.504 18.771 1.00 90.62 99 THR A N 1
ATOM 700 C CA . THR A 1 99 ? -4.908 -0.022 17.623 1.00 90.62 99 THR A CA 1
ATOM 701 C C . THR A 1 99 ? -3.854 -1.047 17.214 1.00 90.62 99 THR A C 1
ATOM 703 O O . THR A 1 99 ? -3.793 -1.441 16.051 1.00 90.62 99 THR A O 1
ATOM 706 N N . THR A 1 100 ? -3.085 -1.567 18.173 1.00 93.00 100 THR A N 1
ATOM 707 C CA . THR A 1 100 ? -2.048 -2.577 17.900 1.00 93.00 100 THR A CA 1
ATOM 708 C C . THR A 1 100 ? -2.662 -3.855 17.330 1.00 93.00 100 THR A C 1
ATOM 710 O O . THR A 1 100 ? -2.217 -4.375 16.304 1.00 93.00 100 THR A O 1
ATOM 713 N N . ARG A 1 101 ? -3.756 -4.332 17.937 1.00 91.81 101 ARG A N 1
ATOM 714 C CA . ARG A 1 101 ? -4.491 -5.507 17.452 1.00 91.81 101 ARG A CA 1
ATOM 715 C C . ARG A 1 101 ? -5.091 -5.277 16.064 1.00 91.81 101 ARG A C 1
ATOM 717 O O . ARG A 1 101 ? -5.150 -6.218 15.275 1.00 91.81 101 ARG A O 1
ATOM 724 N N . SER A 1 102 ? -5.529 -4.052 15.767 1.00 93.88 102 SER A N 1
ATOM 725 C CA . SER A 1 102 ? -6.014 -3.661 14.443 1.00 93.88 102 SER A CA 1
ATOM 726 C C . SER A 1 102 ? -4.915 -3.779 13.402 1.00 93.88 102 SER A C 1
ATOM 728 O O . SER A 1 102 ? -5.131 -4.429 12.389 1.00 93.88 102 SER A O 1
ATOM 730 N N . VAL A 1 103 ? -3.738 -3.201 13.658 1.00 94.56 103 VAL A N 1
ATOM 731 C CA . VAL A 1 103 ? -2.618 -3.208 12.707 1.00 94.56 103 VAL A CA 1
ATOM 732 C C . VAL A 1 103 ? -2.187 -4.639 12.391 1.00 94.56 103 VAL A C 1
ATOM 734 O O . VAL A 1 103 ? -2.116 -5.005 11.220 1.00 94.56 103 VAL A O 1
ATOM 737 N N . VAL A 1 104 ? -1.995 -5.478 13.414 1.00 95.88 104 VAL A N 1
ATOM 738 C CA . VAL A 1 104 ? -1.599 -6.885 13.222 1.00 95.88 104 VAL A CA 1
ATOM 739 C C . VAL A 1 104 ? -2.640 -7.649 12.400 1.00 95.88 104 VAL A C 1
ATOM 741 O O . VAL A 1 104 ? -2.288 -8.363 11.462 1.00 95.88 104 VAL A O 1
ATOM 744 N N . ARG A 1 105 ? -3.933 -7.476 12.707 1.00 93.69 105 ARG A N 1
ATOM 745 C CA . ARG A 1 105 ? -5.019 -8.123 11.955 1.00 93.69 105 ARG A CA 1
ATOM 746 C C . ARG A 1 105 ? -5.098 -7.634 10.518 1.00 93.69 105 ARG A C 1
ATOM 748 O O . ARG A 1 105 ? -5.243 -8.462 9.627 1.00 93.69 105 ARG A O 1
ATOM 755 N N . SER A 1 106 ? -4.998 -6.325 10.298 1.00 93.75 106 SER A N 1
ATOM 756 C CA . SER A 1 106 ? -5.019 -5.736 8.962 1.00 93.75 106 SER A CA 1
ATOM 757 C C . SER A 1 106 ? -3.867 -6.267 8.115 1.00 93.75 106 SER A C 1
ATOM 759 O O . SER A 1 106 ? -4.113 -6.734 7.011 1.00 93.75 106 SER A O 1
ATOM 761 N N . ILE A 1 107 ? -2.635 -6.273 8.637 1.00 94.62 107 ILE A N 1
ATOM 762 C CA . ILE A 1 107 ? -1.459 -6.770 7.903 1.00 94.62 107 ILE A CA 1
ATOM 763 C C . ILE A 1 107 ? -1.627 -8.252 7.554 1.00 94.62 107 ILE A C 1
ATOM 765 O O . ILE A 1 107 ? -1.438 -8.633 6.403 1.00 94.62 107 ILE A O 1
ATOM 769 N N . PHE A 1 108 ? -2.041 -9.083 8.513 1.00 95.81 108 PHE A N 1
ATOM 770 C CA . PHE A 1 108 ? -2.235 -10.514 8.275 1.00 95.81 108 PHE A CA 1
ATOM 771 C C . PHE A 1 108 ? -3.294 -10.788 7.197 1.00 95.81 108 PHE A C 1
ATOM 773 O O . PHE A 1 108 ? -3.085 -11.592 6.291 1.00 95.81 108 PHE A O 1
ATOM 780 N N . LEU A 1 109 ? -4.418 -10.073 7.264 1.00 93.69 109 LEU A N 1
ATOM 781 C CA . LEU A 1 109 ? -5.504 -10.167 6.295 1.00 93.69 109 LEU A CA 1
ATOM 782 C C . LEU A 1 109 ? -5.092 -9.686 4.898 1.00 93.69 109 LEU A C 1
ATOM 784 O O . LEU A 1 109 ? -5.461 -10.315 3.908 1.00 93.69 109 LEU A O 1
ATOM 788 N N . VA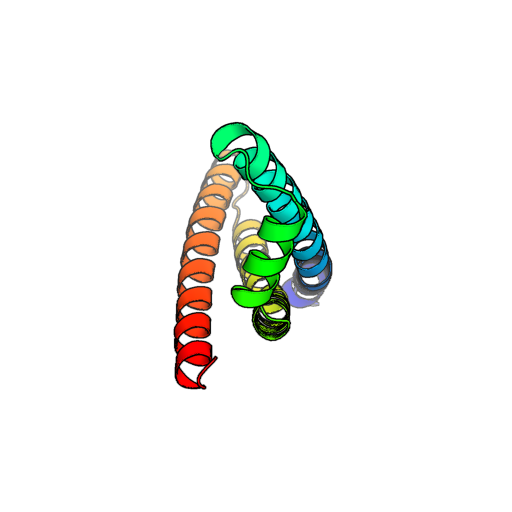L A 1 110 ? -4.311 -8.607 4.813 1.00 93.62 110 VAL A N 1
ATOM 789 C CA . VAL A 1 110 ? -3.775 -8.093 3.546 1.00 93.62 110 VAL A CA 1
ATOM 790 C C . VAL A 1 110 ? -2.798 -9.089 2.921 1.00 93.62 110 VAL A C 1
ATOM 792 O O . VAL A 1 110 ? -2.905 -9.339 1.726 1.00 93.62 110 VAL A O 1
ATOM 795 N N . ILE A 1 111 ? -1.910 -9.708 3.706 1.00 93.69 111 ILE A N 1
ATOM 796 C CA . ILE A 1 111 ? -0.963 -10.722 3.206 1.00 93.69 111 ILE A CA 1
ATOM 797 C C . ILE A 1 111 ? -1.707 -11.935 2.637 1.00 93.69 111 ILE A C 1
ATOM 799 O O . ILE A 1 111 ? -1.389 -12.392 1.541 1.00 93.69 111 ILE A O 1
ATOM 803 N N . ILE A 1 112 ? -2.715 -12.448 3.350 1.00 94.44 112 ILE A N 1
ATOM 804 C CA . ILE A 1 112 ? -3.522 -13.576 2.860 1.00 94.44 112 ILE A CA 1
ATOM 805 C C . ILE A 1 112 ? -4.246 -13.197 1.570 1.00 94.44 112 ILE A C 1
ATOM 807 O O . ILE A 1 112 ? -4.233 -13.964 0.608 1.00 94.44 112 ILE A O 1
ATOM 811 N N . LEU A 1 113 ? -4.874 -12.021 1.544 1.00 93.00 113 LEU A N 1
ATOM 812 C CA . LEU A 1 113 ? -5.590 -11.548 0.367 1.00 93.00 113 LEU A CA 1
ATOM 813 C C . LEU A 1 113 ? -4.644 -11.380 -0.829 1.00 93.00 113 LEU A C 1
ATOM 815 O O . LEU A 1 113 ? -4.991 -11.781 -1.937 1.00 93.00 113 LEU A O 1
ATOM 819 N N . ASP A 1 114 ? -3.443 -10.844 -0.610 1.00 91.50 114 ASP A N 1
ATOM 820 C CA . ASP A 1 114 ? -2.443 -10.709 -1.666 1.00 91.50 114 ASP A CA 1
ATOM 821 C C . ASP A 1 114 ? -1.984 -12.065 -2.203 1.00 91.50 114 ASP A C 1
ATOM 823 O O . ASP A 1 114 ? -1.921 -12.240 -3.418 1.00 91.50 114 ASP A O 1
ATOM 827 N N . ALA A 1 115 ? -1.735 -13.036 -1.320 1.00 91.44 115 ALA A N 1
ATOM 828 C CA . ALA A 1 115 ? -1.356 -14.390 -1.711 1.00 91.44 115 ALA A CA 1
ATOM 829 C C . ALA A 1 115 ? -2.452 -15.069 -2.547 1.00 91.44 115 ALA A C 1
ATOM 831 O O . ALA A 1 115 ? -2.154 -15.694 -3.565 1.00 91.44 115 ALA A O 1
ATOM 832 N N . LEU A 1 116 ? -3.724 -14.900 -2.166 1.00 91.12 116 LEU A N 1
ATOM 833 C CA . LEU A 1 116 ? -4.858 -15.391 -2.952 1.00 91.12 116 LEU A CA 1
ATOM 834 C C . LEU A 1 116 ? -4.892 -14.753 -4.340 1.00 91.12 116 LEU A C 1
ATOM 836 O O . LEU A 1 116 ? -5.024 -15.463 -5.337 1.00 91.12 116 LEU A O 1
ATOM 840 N N . PHE A 1 117 ? -4.726 -13.432 -4.418 1.00 88.75 117 PHE A N 1
ATOM 841 C CA . PHE A 1 117 ? -4.651 -12.758 -5.705 1.00 88.75 117 PHE A CA 1
ATOM 842 C C . PHE A 1 117 ? -3.437 -13.217 -6.521 1.00 88.75 117 PHE A C 1
ATOM 844 O O . PHE A 1 117 ? -3.576 -13.433 -7.716 1.00 88.75 117 PHE A O 1
ATOM 851 N N . ALA A 1 118 ? -2.262 -13.378 -5.911 1.00 87.50 118 ALA A N 1
ATOM 852 C CA . ALA A 1 118 ? -1.058 -13.840 -6.597 1.00 87.50 118 ALA A CA 1
ATOM 853 C C . ALA A 1 118 ? -1.274 -15.222 -7.229 1.00 87.50 118 ALA A C 1
ATOM 855 O O . ALA A 1 118 ? -1.056 -15.376 -8.425 1.00 87.50 118 ALA A O 1
ATOM 856 N N . ILE A 1 119 ? -1.801 -16.187 -6.467 1.00 89.25 119 ILE A N 1
ATOM 857 C CA . ILE A 1 119 ? -2.135 -17.524 -6.983 1.00 89.25 119 ILE A CA 1
ATOM 858 C C . ILE A 1 119 ? -3.159 -17.425 -8.120 1.00 89.25 119 ILE A C 1
ATOM 860 O O . ILE A 1 119 ? -3.000 -18.085 -9.146 1.00 89.25 119 ILE A O 1
ATOM 864 N N . PHE A 1 120 ? -4.183 -16.582 -7.966 1.00 87.81 120 PHE A N 1
ATOM 865 C CA . PHE A 1 120 ? -5.199 -16.366 -8.993 1.00 87.81 120 PHE A CA 1
ATOM 866 C C . PHE A 1 120 ? -4.599 -15.817 -10.299 1.00 87.81 120 PHE A C 1
ATOM 868 O O . PHE A 1 120 ? -4.812 -16.404 -11.359 1.00 87.81 120 PHE A O 1
ATOM 875 N N . PHE A 1 121 ? -3.799 -14.749 -10.239 1.00 84.25 121 PHE A N 1
ATOM 876 C CA . PHE A 1 121 ? -3.159 -14.167 -11.425 1.00 84.25 121 PHE A CA 1
ATOM 877 C C . PHE A 1 121 ? -2.177 -15.139 -12.086 1.00 84.25 121 PHE A C 1
ATOM 879 O O . PHE A 1 121 ? -2.297 -15.380 -13.287 1.00 84.25 121 PHE A O 1
ATOM 886 N N . THR A 1 122 ? -1.337 -15.817 -11.300 1.00 84.50 122 THR A N 1
ATOM 887 C CA . THR A 1 122 ? -0.412 -16.830 -11.826 1.00 84.50 122 THR A CA 1
ATOM 888 C C . THR A 1 122 ? -1.155 -17.994 -12.488 1.00 84.50 122 THR A C 1
ATOM 890 O O . THR A 1 122 ? -0.736 -18.468 -13.542 1.00 84.50 122 THR A O 1
ATOM 893 N N . SER A 1 123 ? -2.296 -18.431 -11.940 1.00 81.19 123 SER A N 1
ATOM 894 C CA . SER A 1 123 ? -3.120 -19.480 -12.563 1.00 81.19 123 SER A CA 1
ATOM 895 C C . SER A 1 123 ? -3.778 -19.056 -13.882 1.00 81.19 123 SER A C 1
ATOM 897 O O . SER A 1 123 ? -4.033 -19.908 -14.730 1.00 81.19 123 SER A O 1
ATOM 899 N N . MET A 1 124 ? -4.007 -17.755 -14.089 1.00 78.62 124 MET A N 1
ATOM 900 C CA . MET A 1 124 ? -4.480 -17.199 -15.363 1.00 78.62 124 MET A CA 1
ATOM 901 C C . MET A 1 124 ? -3.347 -16.997 -16.387 1.00 78.62 124 MET A C 1
ATOM 903 O O . MET A 1 124 ? -3.606 -16.506 -17.484 1.00 78.62 124 MET A O 1
ATOM 907 N N . GLY A 1 125 ? -2.113 -17.399 -16.058 1.00 68.44 125 GLY A N 1
ATOM 908 C CA . GLY A 1 125 ? -0.955 -17.317 -16.950 1.00 68.44 125 GLY A CA 1
ATOM 909 C C . GLY A 1 125 ? -0.300 -15.938 -16.991 1.00 68.44 125 GLY A C 1
ATOM 910 O O . GLY A 1 125 ? 0.277 -15.580 -18.019 1.00 68.44 125 GLY A O 1
ATOM 911 N N . ILE A 1 126 ? -0.418 -15.169 -15.903 1.00 61.06 126 ILE A N 1
ATOM 912 C CA . ILE A 1 126 ? 0.052 -13.783 -15.802 1.00 61.06 126 ILE A CA 1
ATOM 913 C C . ILE A 1 126 ? 0.801 -13.483 -14.512 1.00 61.06 126 ILE A C 1
ATOM 915 O O . ILE A 1 126 ? 0.538 -14.149 -13.485 1.00 61.06 126 ILE A O 1
#

Radius of gyration: 19.3 Å; chains: 1; bounding box: 60×27×49 Å

pLDDT: mean 85.82, std 7.67, range [56.97, 95.88]

Secondary structure (DSSP, 8-state):
---HIIIIIHHHHHHHHHHHHHHHHHHHHHHHHHHHHHHHHHH---HHHHHHHHHHHS-HHHHHHHHHHHHHHHHHHHHHHHHHHHT--SSHHHHHHHHHHHHHHHHHHHHHHHHHHHHHHHHTT-